Protein AF-A0A645BWM4-F1 (afdb_monomer_lite)

InterPro domains:
  IPR011083 Phage tail collar domain [PF07484] (2-34)
  IPR037053 Phage tail collar domain superfamily [G3DSA:3.90.1340.10] (1-32)

Radius of gyration: 12.43 Å; chains: 1; bounding box: 20×29×31 Å

Foldseek 3Di:
DDFCVLQVLVCVVPPQPVHDPSPTDHDDDPCVVVPPDDDDDDDDRDDDRDDDD

Sequence (53 aa):
MLTIRDNEALFSLIDNIYGGDGRQTFALPDLRDKSMGDVKYIICLQGVYPMRQ

Secondary structure (DSSP, 8-state):
-EETTT-HHHHHHHTTTTSS-SSSEE-----TTT--SS------SSS-PPPP-

Organism: NCBI:txid1076179

pLDDT: mean 79.62, std 9.13, range [52.44, 92.12]

Structure (mmCIF, N/CA/C/O backbone):
data_AF-A0A645BWM4-F1
#
_entry.id   AF-A0A645BWM4-F1
#
loop_
_atom_site.group_PDB
_atom_site.id
_atom_site.type_symbol
_atom_site.label_atom_id
_atom_site.label_alt_id
_atom_site.label_comp_id
_atom_site.label_asym_id
_atom_site.label_entity_id
_atom_site.label_seq_id
_atom_site.pdbx_PDB_ins_code
_atom_site.Cartn_x
_atom_site.Cartn_y
_atom_site.Cartn_z
_atom_site.occupancy
_atom_site.B_iso_or_equiv
_atom_site.auth_seq_id
_atom_site.auth_comp_id
_atom_site.auth_asym_id
_atom_site.auth_atom_id
_atom_site.pdbx_PDB_model_num
ATOM 1 N N . MET A 1 1 ? -8.048 6.457 0.701 1.00 78.94 1 MET A N 1
ATOM 2 C CA . MET A 1 1 ? -8.090 5.990 2.101 1.00 78.94 1 MET A CA 1
ATOM 3 C C . MET A 1 1 ? -8.676 4.594 2.087 1.00 78.94 1 MET A C 1
ATOM 5 O O . MET A 1 1 ? -9.633 4.388 1.350 1.00 78.94 1 MET A O 1
ATOM 9 N N . LEU A 1 2 ? -8.060 3.649 2.792 1.00 86.06 2 LEU A N 1
ATOM 10 C CA . LEU A 1 2 ? -8.430 2.233 2.768 1.00 86.06 2 LEU A CA 1
ATOM 11 C C . LEU A 1 2 ? -8.762 1.746 4.180 1.00 86.06 2 LEU A C 1
ATOM 13 O O . LEU A 1 2 ? -8.202 2.243 5.158 1.00 86.06 2 LEU A O 1
ATOM 17 N N . THR A 1 3 ? -9.667 0.774 4.271 1.00 90.69 3 THR A N 1
ATOM 18 C CA . THR A 1 3 ? -10.063 0.129 5.529 1.00 90.69 3 THR A CA 1
ATOM 19 C C . THR A 1 3 ? -9.053 -0.951 5.907 1.00 90.69 3 THR A C 1
ATOM 21 O O . THR A 1 3 ? -8.693 -1.776 5.064 1.00 90.69 3 THR A O 1
ATOM 24 N N . ILE A 1 4 ? -8.622 -0.979 7.172 1.00 88.50 4 ILE A N 1
ATOM 25 C CA . ILE A 1 4 ? -7.634 -1.950 7.673 1.00 88.50 4 ILE A CA 1
ATOM 26 C C . ILE A 1 4 ? -8.186 -3.376 7.618 1.00 88.50 4 ILE A C 1
ATOM 28 O O . ILE A 1 4 ? -7.491 -4.254 7.130 1.00 88.50 4 ILE A O 1
ATOM 32 N N . ARG A 1 5 ? -9.441 -3.602 8.040 1.00 87.69 5 ARG A N 1
ATOM 33 C CA . ARG A 1 5 ? -10.057 -4.948 8.093 1.00 87.69 5 ARG A CA 1
ATOM 34 C C . ARG A 1 5 ? -10.018 -5.696 6.760 1.00 87.69 5 ARG A C 1
ATOM 36 O O . ARG A 1 5 ? -9.859 -6.908 6.752 1.00 87.69 5 ARG A O 1
ATOM 43 N N . ASP A 1 6 ? -10.141 -4.977 5.649 1.00 86.25 6 ASP A N 1
ATOM 44 C CA . ASP A 1 6 ? -10.129 -5.578 4.310 1.00 86.25 6 ASP A CA 1
ATOM 45 C C . ASP A 1 6 ? -8.715 -5.660 3.711 1.00 86.25 6 ASP A C 1
ATOM 47 O O . ASP A 1 6 ? -8.512 -6.281 2.673 1.00 86.25 6 ASP A O 1
ATOM 51 N N . ASN A 1 7 ? -7.727 -5.013 4.338 1.00 86.75 7 ASN A N 1
ATOM 52 C CA . ASN A 1 7 ? -6.369 -4.855 3.816 1.00 86.75 7 ASN A CA 1
ATOM 53 C C . ASN A 1 7 ? -5.310 -5.061 4.916 1.00 86.75 7 ASN A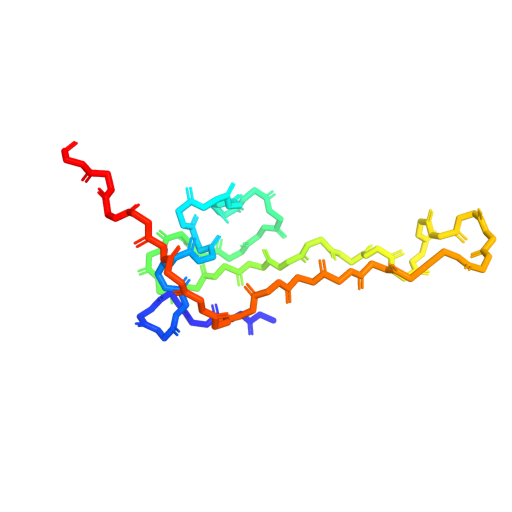 C 1
ATOM 55 O O . ASN A 1 7 ? -4.295 -4.364 4.938 1.00 86.75 7 ASN A O 1
ATOM 59 N N . GLU A 1 8 ? -5.530 -6.007 5.833 1.00 84.69 8 GLU A N 1
ATOM 60 C CA . GLU A 1 8 ? -4.666 -6.219 7.009 1.00 84.69 8 GLU A CA 1
ATOM 61 C C . GLU A 1 8 ? -3.209 -6.508 6.620 1.00 84.69 8 GLU A C 1
ATOM 63 O O . GLU A 1 8 ? -2.278 -5.976 7.225 1.00 84.69 8 GLU A O 1
ATOM 68 N N . ALA A 1 9 ? -3.007 -7.286 5.552 1.00 84.69 9 ALA A N 1
ATOM 69 C CA . ALA A 1 9 ? -1.688 -7.567 4.990 1.00 84.69 9 ALA A CA 1
ATOM 70 C C . ALA A 1 9 ? -0.962 -6.291 4.539 1.00 84.69 9 ALA A C 1
ATOM 72 O O . ALA A 1 9 ? 0.219 -6.097 4.822 1.00 84.69 9 ALA A O 1
ATOM 73 N N . LEU A 1 10 ? -1.682 -5.397 3.859 1.00 84.50 10 LEU A N 1
ATOM 74 C CA . LEU A 1 10 ? -1.126 -4.144 3.362 1.00 84.50 10 LEU A CA 1
ATOM 75 C C . LEU A 1 10 ? -0.839 -3.168 4.508 1.00 84.50 10 LEU A C 1
ATOM 77 O O . LEU A 1 10 ? 0.213 -2.530 4.522 1.00 84.50 10 LEU A O 1
ATOM 81 N N . PHE A 1 11 ? -1.742 -3.095 5.489 1.00 84.50 11 PHE A N 1
ATOM 82 C CA . PHE A 1 11 ? -1.545 -2.304 6.699 1.00 84.50 11 PHE A CA 1
ATOM 83 C C . PHE A 1 11 ? -0.325 -2.787 7.490 1.00 84.50 11 PHE A C 1
ATOM 85 O O . PHE A 1 11 ? 0.469 -1.972 7.935 1.00 84.50 11 PHE A O 1
ATOM 92 N N . SER A 1 12 ? -0.088 -4.095 7.591 1.00 84.06 12 SER A N 1
ATOM 93 C CA . SER A 1 12 ? 1.097 -4.616 8.281 1.00 84.06 12 SER A CA 1
ATOM 94 C C . SER A 1 12 ? 2.429 -4.286 7.582 1.00 84.06 12 SER A C 1
ATOM 96 O O . SER A 1 12 ? 3.476 -4.419 8.220 1.00 84.06 12 SER A O 1
ATOM 98 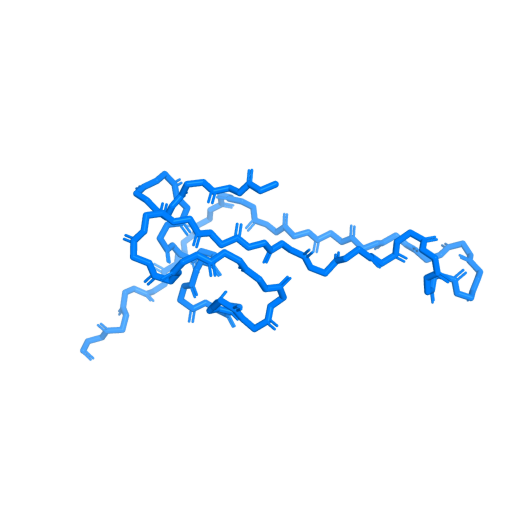N N . LEU A 1 13 ? 2.416 -3.887 6.306 1.00 84.69 13 LEU A N 1
ATOM 99 C CA . LEU A 1 13 ? 3.607 -3.472 5.555 1.00 84.69 13 LEU A CA 1
ATOM 100 C C . LEU A 1 13 ? 3.845 -1.958 5.608 1.00 84.69 13 LEU A C 1
ATOM 102 O O . LEU A 1 13 ? 4.991 -1.522 5.686 1.00 84.69 13 LEU A O 1
ATOM 106 N N . ILE A 1 14 ? 2.773 -1.171 5.504 1.00 85.06 14 ILE A N 1
ATOM 107 C CA . ILE A 1 14 ? 2.828 0.289 5.327 1.00 85.06 14 ILE A CA 1
ATOM 108 C C . ILE A 1 14 ? 2.516 1.044 6.625 1.00 85.06 14 ILE A C 1
ATOM 110 O O . ILE A 1 14 ? 2.993 2.162 6.809 1.00 85.06 14 ILE A O 1
ATOM 114 N N . ASP A 1 15 ? 1.736 0.437 7.517 1.00 84.44 15 ASP A N 1
ATOM 115 C CA . ASP A 1 15 ? 1.161 1.058 8.710 1.00 84.44 15 ASP A CA 1
ATOM 116 C C . ASP A 1 15 ? 0.334 2.317 8.346 1.00 84.44 15 ASP A C 1
ATOM 118 O O . ASP A 1 15 ? -0.147 2.466 7.217 1.00 84.44 15 ASP A O 1
ATOM 122 N N . ASN A 1 16 ? 0.128 3.238 9.285 1.00 88.19 16 ASN A N 1
ATOM 123 C CA . ASN A 1 16 ? -0.585 4.501 9.067 1.00 88.19 16 ASN A CA 1
ATOM 124 C C . ASN A 1 16 ? 0.330 5.689 8.704 1.00 88.19 16 ASN A C 1
ATOM 126 O O . ASN A 1 16 ? -0.081 6.843 8.836 1.00 88.19 16 ASN A O 1
ATOM 130 N N . ILE A 1 17 ? 1.552 5.430 8.224 1.00 86.06 17 ILE A N 1
ATOM 131 C CA . ILE A 1 17 ? 2.603 6.448 8.007 1.00 86.06 17 ILE A CA 1
ATOM 132 C C . ILE A 1 17 ? 2.138 7.579 7.072 1.00 86.06 17 ILE A C 1
ATOM 134 O O . ILE A 1 17 ? 2.544 8.730 7.222 1.00 86.06 17 ILE A O 1
ATOM 138 N N . TYR A 1 18 ? 1.264 7.268 6.113 1.00 85.62 18 TYR A N 1
ATOM 139 C CA . TYR A 1 18 ? 0.764 8.223 5.118 1.00 85.62 18 TYR A CA 1
ATOM 140 C C . TYR A 1 18 ? -0.575 8.870 5.498 1.00 85.62 18 TYR A C 1
ATOM 142 O O . TYR A 1 18 ? -1.164 9.588 4.688 1.00 85.62 18 TYR A O 1
ATOM 150 N N . GLY A 1 19 ? -1.063 8.625 6.715 1.00 86.56 19 GLY A N 1
ATOM 151 C CA . GLY A 1 19 ? -2.330 9.130 7.231 1.00 86.56 19 GLY A CA 1
ATOM 152 C C . GLY A 1 19 ? -3.354 8.029 7.507 1.00 86.56 19 GLY A C 1
ATOM 153 O O . GLY A 1 19 ? -3.123 6.842 7.272 1.00 86.56 19 GLY A O 1
ATOM 154 N N . GLY A 1 20 ? -4.518 8.448 7.998 1.00 87.06 20 GLY A N 1
ATOM 155 C CA . GLY A 1 20 ? -5.527 7.564 8.585 1.00 87.06 20 GLY A CA 1
ATOM 156 C C . GLY A 1 20 ? -5.421 7.501 10.107 1.00 87.06 20 GLY A C 1
ATOM 157 O O . GLY A 1 20 ? -4.525 8.089 10.708 1.00 87.06 20 GLY A O 1
ATOM 158 N N . ASP A 1 21 ? -6.376 6.826 10.739 1.00 87.12 21 ASP A N 1
ATOM 159 C CA . ASP A 1 21 ? -6.479 6.739 12.202 1.00 87.12 21 ASP A CA 1
ATOM 160 C C . ASP A 1 21 ? -5.676 5.569 12.803 1.00 87.12 21 ASP A C 1
ATOM 162 O O . ASP A 1 21 ? -5.618 5.432 14.025 1.00 87.12 21 ASP A O 1
ATOM 166 N N . GLY A 1 22 ? -5.078 4.708 11.964 1.00 83.31 22 GLY A N 1
ATOM 167 C CA . GLY A 1 22 ? -4.307 3.524 12.376 1.00 83.31 22 GLY A CA 1
ATOM 168 C C . GLY A 1 22 ? -5.117 2.468 13.131 1.00 83.31 22 GLY A C 1
ATOM 169 O O . GLY A 1 22 ? -4.554 1.508 13.647 1.00 83.31 22 GLY A O 1
ATOM 170 N N . ARG A 1 23 ? -6.437 2.649 13.224 1.00 85.81 23 ARG A N 1
ATOM 171 C CA . ARG A 1 23 ? -7.354 1.771 13.962 1.00 85.81 23 ARG A CA 1
ATOM 172 C C . ARG A 1 23 ? -8.412 1.176 13.053 1.00 85.81 23 ARG A C 1
ATOM 174 O O . ARG A 1 23 ? -8.700 -0.011 13.151 1.00 85.81 23 ARG A O 1
ATOM 181 N N . GLN A 1 24 ? -8.982 1.985 12.170 1.00 90.19 24 GLN A N 1
ATOM 182 C CA . GLN A 1 24 ? -9.959 1.542 11.177 1.00 90.19 24 GLN A CA 1
ATOM 183 C C . GLN A 1 24 ? -9.461 1.766 9.752 1.00 90.19 24 GLN A C 1
ATOM 185 O O . GLN A 1 24 ? -9.839 1.033 8.839 1.00 90.19 24 GLN A O 1
ATOM 190 N N . THR A 1 25 ? -8.603 2.761 9.556 1.00 91.69 25 THR A N 1
ATOM 191 C CA . THR A 1 25 ? -8.232 3.300 8.257 1.00 91.69 25 THR A CA 1
ATOM 192 C C . THR A 1 25 ? -6.753 3.646 8.185 1.00 91.69 25 THR A C 1
ATOM 194 O O . THR A 1 25 ? -6.130 4.075 9.158 1.00 91.69 25 THR A O 1
ATOM 197 N N . PHE A 1 26 ? -6.212 3.519 6.983 1.00 92.12 26 PHE A N 1
ATOM 198 C CA . PHE A 1 26 ? -4.873 3.968 6.637 1.00 92.12 26 PHE A CA 1
ATOM 199 C C . PHE A 1 26 ? -4.884 4.587 5.239 1.00 92.12 26 PHE A C 1
ATOM 201 O O . PHE A 1 26 ? -5.800 4.383 4.427 1.00 92.12 26 PHE A O 1
ATOM 208 N N . ALA A 1 27 ? -3.881 5.404 4.961 1.00 90.06 27 ALA A N 1
ATOM 209 C CA . ALA A 1 27 ? -3.666 6.007 3.662 1.00 90.06 27 ALA A CA 1
ATOM 210 C C . ALA A 1 27 ? -2.457 5.373 2.973 1.00 90.06 27 ALA A C 1
ATOM 212 O O . ALA A 1 27 ? -1.555 4.833 3.607 1.00 90.06 27 ALA A O 1
ATOM 213 N N . LEU A 1 28 ? -2.470 5.442 1.646 1.00 86.00 28 LEU A N 1
ATOM 214 C CA . LEU A 1 28 ? -1.351 5.034 0.813 1.00 86.00 28 LEU A CA 1
ATOM 215 C C . LEU A 1 28 ? -0.559 6.268 0.387 1.00 86.00 28 LEU A C 1
ATOM 217 O O . LEU A 1 28 ? -1.151 7.346 0.260 1.00 86.00 28 LEU A O 1
ATOM 221 N N . PRO A 1 29 ? 0.749 6.115 0.130 1.00 83.12 29 PRO A N 1
ATOM 222 C CA . PRO A 1 29 ? 1.532 7.183 -0.458 1.00 83.12 29 PRO A CA 1
ATOM 223 C C . PRO A 1 29 ? 0.939 7.566 -1.809 1.00 83.12 29 PRO A C 1
ATOM 225 O O . PRO A 1 29 ? 0.772 6.724 -2.694 1.00 83.12 29 PRO A O 1
ATOM 228 N N . ASP A 1 30 ? 0.655 8.852 -1.982 1.00 81.69 30 ASP A N 1
ATOM 229 C CA . ASP A 1 30 ? 0.341 9.383 -3.297 1.00 81.69 30 ASP A CA 1
ATOM 230 C C . ASP A 1 30 ? 1.645 9.567 -4.080 1.00 81.69 30 ASP A C 1
ATOM 232 O O . ASP A 1 30 ? 2.357 10.561 -3.940 1.00 81.69 30 ASP A O 1
ATOM 236 N N . LEU A 1 31 ? 2.002 8.547 -4.858 1.00 76.44 31 LEU A N 1
ATOM 237 C CA . LEU A 1 31 ? 3.210 8.546 -5.682 1.00 76.44 31 LEU A CA 1
ATOM 238 C C . LEU A 1 31 ? 2.977 9.153 -7.070 1.00 76.44 31 LEU A C 1
ATOM 240 O O . LEU A 1 31 ? 3.925 9.237 -7.849 1.00 76.44 31 LEU A O 1
ATOM 244 N N . ARG A 1 32 ? 1.752 9.610 -7.378 1.00 70.94 32 ARG A N 1
ATOM 245 C CA . ARG A 1 32 ? 1.421 10.219 -8.678 1.00 70.94 32 ARG A CA 1
ATOM 246 C C . ARG A 1 32 ? 2.225 11.490 -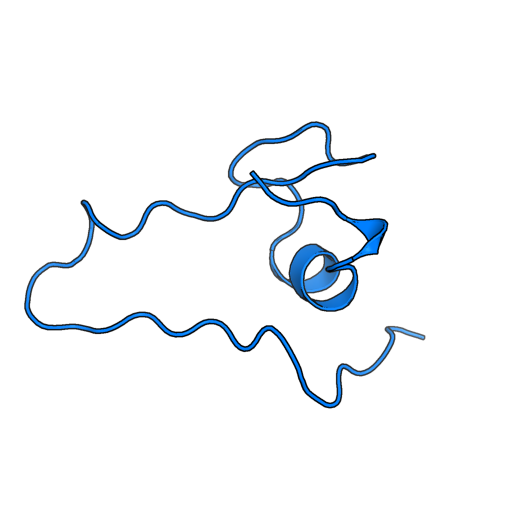8.937 1.00 70.94 32 ARG A C 1
ATOM 248 O O . ARG A 1 32 ? 2.586 11.750 -10.073 1.00 70.94 32 ARG A O 1
ATOM 255 N N . ASP A 1 33 ? 2.546 12.230 -7.881 1.00 67.56 33 ASP A N 1
ATOM 256 C CA . ASP A 1 33 ? 3.311 13.480 -7.970 1.00 67.56 33 ASP A CA 1
ATOM 257 C C . ASP A 1 33 ? 4.832 13.262 -7.852 1.00 67.56 33 ASP A C 1
ATOM 259 O O . ASP A 1 33 ? 5.632 14.160 -8.102 1.00 67.56 33 ASP A O 1
ATOM 263 N N . LYS A 1 34 ? 5.258 12.050 -7.464 1.00 66.00 34 LYS A N 1
ATOM 264 C CA . LYS A 1 34 ? 6.675 11.692 -7.281 1.00 66.00 34 LYS A CA 1
ATOM 265 C C . LYS A 1 34 ? 7.253 10.836 -8.403 1.00 66.00 34 LYS A C 1
ATOM 267 O O . LYS A 1 34 ? 8.447 10.535 -8.353 1.00 66.00 34 LYS A O 1
ATOM 272 N N . SER A 1 35 ? 6.465 10.446 -9.407 1.00 61.75 35 SER A N 1
ATOM 273 C CA . SER A 1 35 ? 7.003 9.703 -10.546 1.00 61.75 35 SER A CA 1
ATOM 274 C C . SER A 1 35 ? 7.848 10.633 -11.420 1.00 61.75 35 SER A C 1
ATOM 276 O O . SER A 1 35 ? 7.352 11.315 -12.317 1.00 61.75 35 SER A O 1
ATOM 278 N N . MET A 1 36 ? 9.154 10.671 -11.164 1.00 59.53 36 MET A N 1
ATOM 279 C CA . MET A 1 36 ? 10.115 11.214 -12.119 1.00 59.53 36 MET A CA 1
ATOM 280 C C . MET A 1 36 ? 10.265 10.216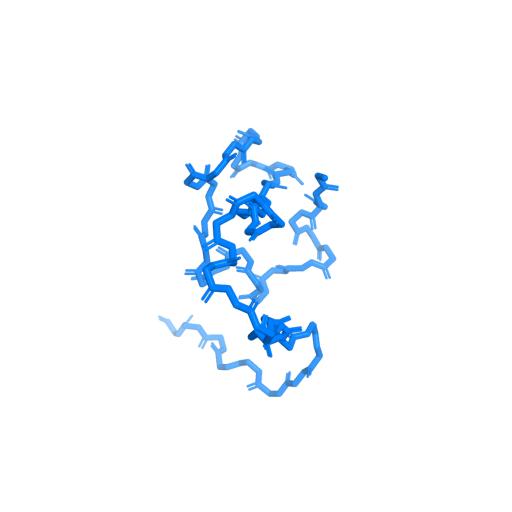 -13.274 1.00 59.53 36 MET A C 1
ATOM 282 O O . MET A 1 36 ? 11.125 9.340 -13.241 1.00 59.53 36 MET A O 1
ATOM 286 N N . GLY A 1 37 ? 9.383 10.320 -14.271 1.00 70.38 37 GLY A N 1
ATOM 287 C CA . GLY A 1 37 ? 9.376 9.482 -15.475 1.00 70.38 37 GLY A CA 1
ATOM 288 C C . GLY A 1 37 ? 8.270 8.421 -15.520 1.00 70.38 37 GLY A C 1
ATOM 289 O O . GLY A 1 37 ? 7.373 8.395 -14.681 1.00 70.38 37 GLY A O 1
ATOM 290 N N . ASP A 1 38 ? 8.349 7.541 -16.523 1.00 73.56 38 ASP A N 1
ATOM 291 C CA . ASP A 1 38 ? 7.341 6.525 -16.883 1.00 73.56 38 ASP A CA 1
ATOM 292 C C . ASP A 1 38 ? 7.432 5.258 -16.003 1.00 73.56 38 ASP A C 1
ATOM 294 O O . ASP A 1 38 ? 7.500 4.123 -16.476 1.00 73.56 38 ASP A O 1
ATOM 298 N N . VAL A 1 39 ? 7.536 5.452 -14.684 1.00 73.56 39 VAL A N 1
ATOM 299 C CA . VAL A 1 39 ? 7.690 4.361 -13.712 1.00 73.56 39 VAL A CA 1
ATOM 300 C C . VAL A 1 39 ? 6.334 4.015 -13.107 1.00 73.56 39 VAL A C 1
ATOM 302 O O . VAL A 1 39 ? 5.660 4.865 -12.527 1.00 73.56 39 VAL A O 1
ATOM 305 N N . LYS A 1 40 ? 5.931 2.745 -13.209 1.00 73.69 40 LYS A N 1
ATOM 306 C CA . LYS A 1 40 ? 4.647 2.262 -12.689 1.00 73.69 40 LYS A CA 1
ATOM 307 C C . LYS A 1 40 ? 4.826 1.624 -11.313 1.00 73.69 40 LYS A C 1
ATOM 309 O O . LYS A 1 40 ? 5.457 0.578 -11.187 1.00 73.69 40 LYS A O 1
ATOM 314 N N . TYR A 1 41 ? 4.237 2.228 -10.286 1.00 74.31 41 TYR A N 1
ATOM 315 C CA . TYR A 1 41 ? 4.185 1.648 -8.943 1.00 74.31 41 TYR A CA 1
ATOM 316 C C . TYR A 1 41 ? 3.058 0.613 -8.862 1.00 74.31 41 TYR A C 1
ATOM 318 O O . TYR A 1 41 ? 1.917 0.902 -9.226 1.00 74.31 41 TYR A O 1
ATOM 326 N N . ILE A 1 42 ? 3.374 -0.595 -8.392 1.00 79.00 42 ILE A N 1
ATOM 327 C CA . ILE A 1 42 ? 2.416 -1.695 -8.232 1.00 79.00 42 ILE A CA 1
ATOM 328 C C . ILE A 1 42 ? 2.438 -2.131 -6.769 1.00 79.00 42 ILE A C 1
ATOM 330 O 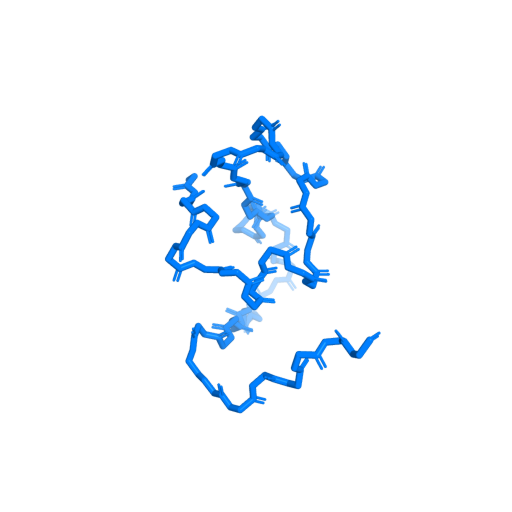O . ILE A 1 42 ? 3.501 -2.391 -6.211 1.00 79.00 42 ILE A O 1
ATOM 334 N N . ILE A 1 43 ? 1.257 -2.217 -6.160 1.00 80.44 43 ILE A N 1
ATOM 335 C CA . ILE A 1 43 ? 1.056 -2.768 -4.821 1.00 80.44 43 ILE A CA 1
ATOM 336 C C . ILE A 1 43 ? 0.196 -4.016 -4.980 1.00 80.44 43 ILE A C 1
ATOM 338 O O . ILE A 1 43 ? -0.910 -3.951 -5.518 1.00 80.44 43 ILE A O 1
ATOM 342 N N . CYS A 1 44 ? 0.701 -5.158 -4.524 1.00 77.88 44 CYS A N 1
ATOM 343 C CA . CYS A 1 44 ? -0.064 -6.396 -4.518 1.00 77.88 44 CYS A CA 1
ATOM 344 C C . CYS A 1 44 ? -1.111 -6.340 -3.399 1.00 77.88 44 CYS A C 1
ATOM 346 O O . CYS A 1 44 ? -0.757 -6.310 -2.224 1.00 77.88 44 CYS A O 1
ATOM 348 N N . LEU A 1 45 ? -2.393 -6.334 -3.769 1.00 74.69 45 LEU A N 1
ATOM 349 C CA . LEU A 1 45 ? -3.514 -6.354 -2.818 1.00 74.69 45 LEU A CA 1
ATOM 350 C C . LEU A 1 45 ? -3.919 -7.776 -2.407 1.00 74.69 45 LEU A C 1
ATOM 352 O O . LEU A 1 45 ? -4.566 -7.965 -1.383 1.00 74.69 45 LEU A O 1
ATOM 356 N N . GLN A 1 46 ? -3.550 -8.779 -3.205 1.00 71.12 46 GLN A N 1
ATOM 357 C CA . GLN A 1 46 ? -3.879 -10.182 -2.974 1.00 71.12 46 GLN A CA 1
ATOM 358 C C . GLN A 1 46 ? -2.638 -11.047 -3.187 1.00 71.12 46 GLN A C 1
ATOM 360 O O . GLN A 1 46 ? -1.907 -10.874 -4.163 1.00 71.12 46 GLN A O 1
ATOM 365 N N . GLY A 1 47 ? -2.398 -11.973 -2.263 1.00 77.12 47 GLY A N 1
ATOM 366 C CA . GLY A 1 47 ? -1.257 -12.879 -2.296 1.00 77.12 47 GLY A CA 1
ATOM 367 C C . GLY A 1 47 ? -1.074 -13.609 -0.970 1.00 77.12 47 GLY A C 1
ATOM 368 O O . GLY A 1 47 ? -1.792 -13.360 -0.002 1.00 77.12 47 GLY A O 1
ATOM 369 N N . VAL A 1 48 ? -0.100 -14.518 -0.930 1.00 79.50 48 VAL A N 1
ATOM 370 C CA . VAL A 1 48 ? 0.303 -15.186 0.312 1.00 79.50 48 VAL A CA 1
ATOM 371 C C . VAL A 1 48 ? 1.060 -14.172 1.164 1.00 79.50 48 VAL A C 1
ATOM 373 O O . VAL A 1 48 ? 2.236 -13.905 0.927 1.00 79.50 48 VAL A O 1
ATOM 376 N N . TYR A 1 49 ? 0.365 -13.582 2.133 1.00 75.81 49 TYR A N 1
ATOM 377 C CA . TYR A 1 49 ? 0.973 -12.728 3.142 1.00 75.81 49 TYR A CA 1
ATOM 378 C C . TYR A 1 49 ? 1.265 -13.562 4.393 1.00 75.81 49 TYR A C 1
ATOM 380 O O . TYR A 1 49 ? 0.323 -14.088 4.992 1.00 75.81 49 TYR A O 1
ATOM 388 N N . PRO A 1 50 ? 2.536 -13.730 4.798 1.00 72.56 50 PRO A N 1
ATOM 389 C CA . PRO A 1 50 ? 2.836 -14.420 6.039 1.00 72.56 50 PRO A CA 1
ATOM 390 C C . PRO A 1 50 ? 2.321 -13.569 7.200 1.00 72.56 50 PRO A C 1
ATOM 392 O O . PRO A 1 50 ? 2.783 -12.449 7.419 1.00 72.56 50 PRO A O 1
ATOM 395 N N . MET A 1 51 ? 1.360 -14.104 7.951 1.00 66.06 51 MET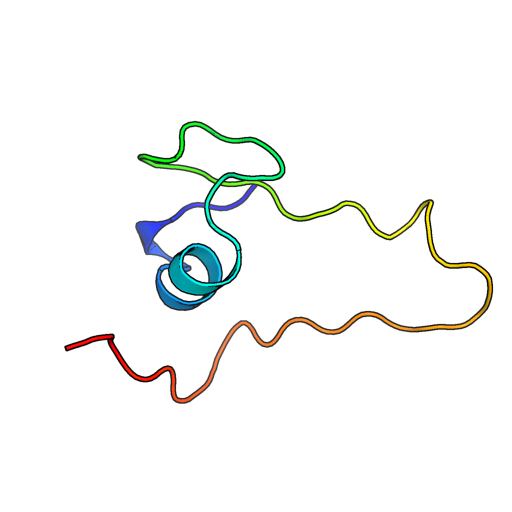 A N 1
ATOM 396 C CA . MET A 1 51 ? 0.996 -13.529 9.242 1.00 66.06 51 MET A CA 1
ATOM 397 C C . MET A 1 51 ? 2.258 -13.527 10.107 1.00 66.06 51 MET A C 1
ATOM 399 O O . MET A 1 51 ? 2.911 -14.564 10.249 1.00 66.06 51 MET A O 1
ATOM 403 N N . ARG A 1 52 ? 2.642 -12.361 10.636 1.00 59.19 52 ARG A N 1
ATOM 404 C CA . ARG A 1 52 ? 3.706 -12.295 11.640 1.00 59.19 52 ARG A CA 1
ATOM 405 C C . ARG A 1 52 ? 3.257 -13.146 12.832 1.00 59.19 52 ARG A C 1
ATOM 407 O O . ARG A 1 52 ? 2.192 -12.872 13.381 1.00 59.19 52 ARG A O 1
ATOM 414 N N . GLN A 1 53 ? 4.021 -14.201 13.135 1.00 52.44 53 GLN A N 1
ATOM 415 C CA . GLN A 1 53 ? 3.882 -14.962 14.381 1.00 52.44 53 GLN A CA 1
ATOM 416 C C . GLN A 1 53 ? 4.089 -14.047 15.586 1.00 52.44 53 GLN A C 1
ATOM 418 O O . GLN A 1 53 ? 4.933 -13.125 15.475 1.00 52.44 53 GLN A O 1
#